Protein AF-A0A8H6MXM8-F1 (afdb_monomer_lite)

Sequence (98 aa):
MQPRFIGLILFLIVAVMGEKFIVEFGSTKDEDREALIGKLTEDARTKVVKRFDHAIFSGVVIETGNHNMDTLRTLPNVGNVWSSRNEGLLEHLGGSKP

Secondary structure (DSSP, 8-state):
----------S-S----PEEEEEEES---HHHHHHHHHHHHTSTTEEEEEEEE-SS-EEEEEEESS--HHHHHTSTTEEEEEEGGGHHHHHHHH----

Foldseek 3Di:
DDDDPDDDPPDPVPVPQAFKKKWWFLDPDPVSVVVLVVVQVVPVQKDFPDWDDDPVTTTTIIGGNPDDLVNSVPDPRTDHMDTCVCVVVVCVVVPPDD

Structure (mmCIF, N/CA/C/O backbone):
data_AF-A0A8H6MXM8-F1
#
_entry.id   AF-A0A8H6MXM8-F1
#
loop_
_atom_site.group_PDB
_atom_site.id
_atom_site.type_symbol
_atom_site.label_atom_id
_atom_site.label_alt_id
_atom_site.label_comp_id
_atom_site.label_asym_id
_atom_site.label_entity_id
_atom_site.label_seq_id
_atom_site.pdbx_PDB_ins_code
_atom_site.Cartn_x
_atom_site.Cartn_y
_atom_site.Cartn_z
_atom_site.occupancy
_atom_site.B_iso_or_equiv
_atom_site.auth_seq_id
_atom_site.auth_comp_id
_atom_site.auth_asym_id
_atom_site.auth_atom_id
_atom_site.pdbx_PDB_model_num
ATOM 1 N N . MET A 1 1 ? 8.906 2.286 47.600 1.00 38.41 1 MET A N 1
ATOM 2 C CA . MET A 1 1 ? 7.435 2.142 47.569 1.00 38.41 1 MET A CA 1
ATOM 3 C C . MET A 1 1 ? 7.003 2.295 46.115 1.00 38.41 1 MET A C 1
ATOM 5 O O . MET A 1 1 ? 7.057 3.397 45.594 1.00 38.41 1 MET A O 1
ATOM 9 N N . GLN A 1 2 ? 6.757 1.183 45.418 1.00 42.97 2 GLN A N 1
ATOM 10 C CA . GLN A 1 2 ? 6.391 1.176 43.995 1.00 42.97 2 GLN A CA 1
ATOM 11 C C . GLN A 1 2 ? 4.863 1.224 43.852 1.00 42.97 2 GLN A C 1
ATOM 13 O O . GLN A 1 2 ? 4.198 0.398 44.485 1.00 42.97 2 GLN A O 1
ATOM 18 N N . PRO A 1 3 ? 4.287 2.109 43.022 1.00 50.84 3 PRO A N 1
ATOM 19 C CA . PRO A 1 3 ? 2.907 1.954 42.603 1.00 50.84 3 PRO A CA 1
ATOM 20 C C . PRO A 1 3 ? 2.827 0.865 41.527 1.00 50.84 3 PRO A C 1
ATOM 22 O O . PRO A 1 3 ? 3.476 0.918 40.4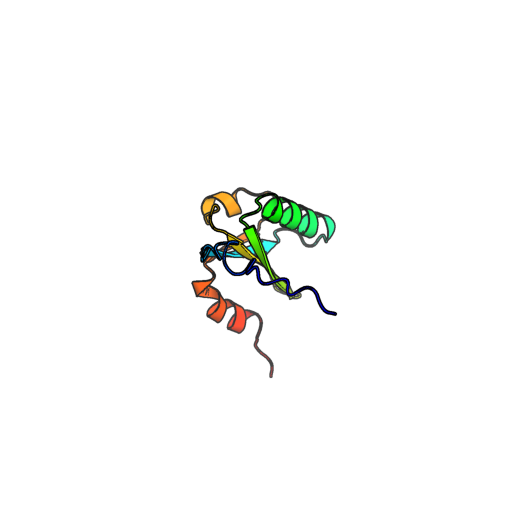83 1.00 50.84 3 PRO A O 1
ATOM 25 N N . ARG A 1 4 ? 2.031 -0.157 41.836 1.00 52.47 4 ARG A N 1
ATOM 26 C CA . ARG A 1 4 ? 1.699 -1.298 40.987 1.00 52.47 4 ARG A CA 1
ATOM 27 C C . ARG A 1 4 ? 0.674 -0.827 39.949 1.00 52.47 4 ARG A C 1
ATOM 29 O O . ARG A 1 4 ? -0.516 -0.817 40.240 1.00 52.47 4 ARG A O 1
ATOM 36 N N . PHE A 1 5 ? 1.115 -0.431 38.758 1.00 47.06 5 PHE A N 1
ATOM 37 C CA . PHE A 1 5 ? 0.212 -0.224 37.620 1.00 47.06 5 PHE A CA 1
ATOM 38 C C . PHE A 1 5 ? -0.110 -1.578 36.980 1.00 47.06 5 PHE A C 1
ATOM 40 O O . PHE A 1 5 ? 0.520 -2.016 36.021 1.00 47.06 5 PHE A O 1
ATOM 47 N N . ILE A 1 6 ? -1.077 -2.272 37.582 1.00 52.84 6 ILE A N 1
ATOM 48 C CA . ILE A 1 6 ? -1.800 -3.374 36.951 1.00 52.84 6 ILE A CA 1
ATOM 49 C C . ILE A 1 6 ? -2.930 -2.740 36.139 1.00 52.84 6 ILE A C 1
ATOM 51 O O . ILE A 1 6 ? -3.788 -2.052 36.682 1.00 52.84 6 ILE A O 1
ATOM 55 N N . GLY A 1 7 ? -2.884 -2.969 34.835 1.00 38.97 7 GLY A N 1
ATOM 56 C CA . GLY A 1 7 ? -3.798 -2.448 33.826 1.00 38.97 7 GLY A CA 1
ATOM 57 C C . GLY A 1 7 ? -3.059 -2.516 32.497 1.00 38.97 7 GLY A C 1
ATOM 58 O O . GLY A 1 7 ? -2.583 -1.516 31.986 1.00 38.97 7 GLY A O 1
ATOM 59 N N . LEU A 1 8 ? -2.713 -3.705 32.003 1.00 45.19 8 LEU A N 1
ATOM 60 C CA . LEU A 1 8 ? -3.641 -4.474 31.170 1.00 45.19 8 LEU A CA 1
ATOM 61 C C . LEU A 1 8 ? -4.345 -3.600 30.107 1.00 45.19 8 LEU A C 1
ATOM 63 O O . LEU A 1 8 ? -5.507 -3.812 29.797 1.00 45.19 8 LEU A O 1
ATOM 67 N N . ILE A 1 9 ? -3.631 -2.646 29.498 1.00 42.56 9 ILE A N 1
ATOM 68 C CA . ILE A 1 9 ? -3.899 -2.209 28.115 1.00 42.56 9 ILE A CA 1
ATOM 69 C C . ILE A 1 9 ? -3.239 -3.239 27.186 1.00 42.56 9 ILE A C 1
ATOM 71 O O . ILE A 1 9 ? -2.359 -2.958 26.381 1.00 42.56 9 ILE A O 1
ATOM 75 N N . LEU A 1 10 ? -3.617 -4.495 27.395 1.00 43.75 10 LEU A N 1
ATOM 76 C CA . LEU A 1 10 ? -3.344 -5.610 26.515 1.00 43.75 10 LEU A CA 1
ATOM 77 C C . LEU A 1 10 ? -4.707 -5.936 25.891 1.00 43.75 10 LEU A C 1
ATOM 79 O O . LEU A 1 10 ? -5.687 -6.039 26.623 1.00 43.75 10 LEU A O 1
ATOM 83 N N . PHE A 1 11 ? -4.748 -6.099 24.568 1.00 40.38 11 PHE A N 1
ATOM 84 C CA . PHE A 1 11 ? -5.868 -6.675 23.800 1.00 40.38 11 PHE A CA 1
ATOM 85 C C . PHE A 1 11 ? -7.029 -5.792 23.303 1.00 40.38 11 PHE A C 1
ATOM 87 O O . PHE A 1 11 ? -8.086 -6.336 22.999 1.00 40.38 11 PHE A O 1
ATOM 94 N N . LEU A 1 12 ? -6.872 -4.479 23.090 1.00 38.22 12 LEU A N 1
ATOM 95 C CA . LEU A 1 12 ? -7.892 -3.727 22.324 1.00 38.22 12 LEU A CA 1
ATOM 96 C C . LEU A 1 12 ? -7.347 -2.815 21.220 1.00 38.22 12 LEU A C 1
ATOM 98 O O . LEU A 1 12 ? -7.942 -1.800 20.888 1.00 38.22 12 LEU A O 1
ATOM 102 N N . ILE A 1 13 ? -6.257 -3.214 20.574 1.00 43.41 13 ILE A N 1
ATOM 103 C CA . ILE A 1 13 ? -6.258 -3.100 19.118 1.00 43.41 13 ILE A CA 1
ATOM 104 C C . ILE A 1 13 ? -6.560 -4.514 18.692 1.00 43.41 13 ILE A C 1
ATOM 106 O O . ILE A 1 13 ? -5.704 -5.393 18.764 1.00 43.41 13 ILE A O 1
ATOM 110 N N . VAL A 1 14 ? -7.830 -4.750 18.383 1.00 42.78 14 VAL A N 1
ATOM 111 C CA . VAL A 1 14 ? -8.247 -5.893 17.591 1.00 42.78 14 VAL A CA 1
ATOM 112 C C . VAL A 1 14 ? -7.228 -5.951 16.459 1.00 42.78 14 VAL A C 1
ATOM 114 O O . VAL A 1 14 ? -7.217 -5.078 15.592 1.00 42.78 14 VAL A O 1
ATOM 117 N N . ALA A 1 15 ? -6.314 -6.920 16.500 1.00 44.53 15 ALA A N 1
ATOM 118 C CA . ALA A 1 15 ? -5.683 -7.393 15.291 1.00 44.53 15 ALA A CA 1
ATOM 119 C C . ALA A 1 15 ? -6.853 -7.975 14.505 1.00 44.53 15 ALA A C 1
ATOM 121 O O . ALA A 1 15 ? -7.146 -9.165 14.584 1.00 44.53 15 ALA A O 1
ATOM 122 N N . VAL A 1 16 ? -7.620 -7.090 13.858 1.00 48.84 16 VAL A N 1
ATOM 123 C CA . VAL A 1 16 ? -8.491 -7.456 12.762 1.00 48.84 16 VAL A CA 1
ATOM 124 C C . VAL A 1 16 ? -7.498 -8.167 11.877 1.00 48.84 16 VAL A C 1
ATOM 126 O O . VAL A 1 16 ? -6.536 -7.536 11.441 1.00 48.84 16 VAL A O 1
ATOM 129 N N . MET A 1 17 ? -7.617 -9.489 11.775 1.00 56.59 17 MET A N 1
ATOM 130 C CA . MET A 1 17 ? -6.856 -10.270 10.816 1.00 56.59 17 MET A CA 1
ATOM 131 C C . MET A 1 17 ? -7.311 -9.764 9.453 1.00 56.59 17 MET A C 1
ATOM 133 O O . MET A 1 17 ? -8.231 -10.311 8.852 1.00 56.59 17 MET A O 1
ATOM 137 N N . GLY A 1 18 ? -6.766 -8.615 9.064 1.00 63.16 18 GLY A N 1
ATOM 138 C CA . GLY A 1 18 ? -7.116 -7.922 7.854 1.00 63.16 18 GLY A CA 1
ATOM 139 C C . GLY A 1 18 ? -6.691 -8.796 6.700 1.00 63.16 18 GLY A C 1
ATOM 140 O O . GLY A 1 18 ? -5.735 -9.577 6.796 1.00 63.16 18 GLY A O 1
ATOM 141 N N . GLU A 1 19 ? -7.409 -8.678 5.599 1.00 80.81 19 GLU A N 1
ATOM 142 C CA . GLU A 1 19 ? -6.918 -9.276 4.381 1.00 80.81 19 GLU A CA 1
ATOM 143 C C . GLU A 1 19 ? -5.611 -8.580 4.007 1.00 80.81 19 GLU A C 1
ATOM 145 O O . GLU A 1 19 ? -5.452 -7.359 4.121 1.00 80.81 19 GLU A O 1
ATOM 150 N N . LYS A 1 20 ? -4.634 -9.395 3.629 1.00 86.00 20 LYS A N 1
ATOM 151 C CA . LYS A 1 20 ? -3.343 -8.902 3.190 1.00 86.00 20 LYS A CA 1
ATOM 152 C C . LYS A 1 20 ? -3.342 -8.804 1.672 1.00 86.00 20 LYS A C 1
ATOM 154 O O . LYS A 1 20 ? -3.753 -9.740 0.978 1.00 86.00 20 LYS A O 1
ATOM 159 N N . PHE A 1 21 ? -2.821 -7.702 1.162 1.00 86.50 21 PHE A N 1
ATOM 160 C CA . PHE A 1 21 ? -2.706 -7.442 -0.265 1.00 86.50 21 PHE A CA 1
ATOM 161 C C . PHE A 1 21 ? -1.312 -6.946 -0.592 1.00 86.50 21 PHE A C 1
ATOM 163 O O . PHE A 1 21 ? -0.726 -6.180 0.168 1.00 86.50 21 PHE A O 1
ATOM 170 N N . ILE A 1 22 ? -0.803 -7.370 -1.739 1.00 86.44 22 ILE A N 1
ATOM 171 C CA . ILE A 1 22 ? 0.388 -6.792 -2.342 1.00 86.44 22 ILE A CA 1
ATOM 172 C C . ILE A 1 22 ? -0.087 -5.753 -3.351 1.00 86.44 22 ILE A C 1
ATOM 174 O O . ILE A 1 22 ? -0.851 -6.083 -4.257 1.00 86.44 22 ILE A O 1
ATOM 178 N N . VAL A 1 23 ? 0.379 -4.522 -3.193 1.00 88.12 23 VAL A N 1
ATOM 179 C CA . VAL A 1 23 ? 0.133 -3.394 -4.087 1.00 88.12 23 VAL A CA 1
ATOM 180 C C . VAL A 1 23 ? 1.446 -3.048 -4.780 1.00 88.12 23 VAL A C 1
ATOM 182 O O . VAL A 1 23 ? 2.419 -2.688 -4.124 1.00 88.12 23 VAL A O 1
ATOM 185 N N . GLU A 1 24 ? 1.492 -3.178 -6.100 1.00 88.56 24 GLU A N 1
ATOM 186 C CA . GLU A 1 24 ? 2.622 -2.740 -6.919 1.00 88.56 24 GLU A CA 1
ATOM 187 C C . GLU A 1 24 ? 2.563 -1.236 -7.157 1.00 88.56 24 GLU A C 1
ATOM 189 O O . GLU A 1 24 ? 1.504 -0.676 -7.462 1.00 88.56 24 GLU A O 1
ATOM 194 N N . PHE A 1 25 ? 3.723 -0.593 -7.090 1.00 88.56 25 PHE A N 1
ATOM 195 C CA . PHE A 1 25 ? 3.857 0.794 -7.493 1.00 88.56 25 PHE A CA 1
ATOM 196 C C . PHE A 1 25 ? 3.838 0.904 -9.017 1.00 88.56 25 PHE A C 1
ATOM 198 O O . PHE A 1 25 ? 4.717 0.392 -9.701 1.00 88.56 25 PHE A O 1
ATOM 205 N N . GLY A 1 26 ? 2.866 1.641 -9.549 1.00 84.38 26 GLY A N 1
ATOM 206 C CA . GLY A 1 26 ? 2.807 1.990 -10.970 1.00 84.38 26 GLY A CA 1
ATOM 207 C C . GLY A 1 26 ? 3.808 3.081 -11.373 1.00 84.38 26 GLY A C 1
ATOM 208 O O . GLY A 1 26 ? 3.971 3.348 -12.560 1.00 84.38 26 GLY A O 1
ATOM 209 N N . SER A 1 27 ? 4.476 3.714 -10.401 1.00 80.62 27 SER A N 1
ATOM 210 C CA . SER A 1 27 ? 5.490 4.749 -10.618 1.00 80.62 27 SER A CA 1
ATOM 211 C C . SER A 1 27 ? 6.833 4.356 -10.002 1.00 80.62 27 SER A C 1
ATOM 213 O O . SER A 1 27 ? 6.918 3.776 -8.914 1.00 80.62 27 SER A O 1
ATOM 215 N N . THR A 1 28 ? 7.912 4.714 -10.695 1.00 79.06 28 THR A N 1
ATOM 216 C CA . THR A 1 28 ? 9.288 4.568 -10.206 1.00 79.06 28 THR A CA 1
ATOM 217 C C . THR A 1 28 ? 9.762 5.779 -9.401 1.00 79.06 28 THR A C 1
ATOM 219 O O . THR A 1 28 ? 10.890 5.765 -8.923 1.00 79.06 28 THR A O 1
ATOM 222 N N . LYS A 1 29 ? 8.942 6.832 -9.266 1.00 84.81 29 LYS A N 1
ATOM 223 C CA . LYS A 1 29 ? 9.280 8.024 -8.479 1.00 84.81 29 LYS A CA 1
ATOM 224 C C . LYS A 1 29 ? 8.953 7.804 -7.008 1.00 84.81 29 LYS A C 1
ATOM 226 O O . LYS A 1 29 ? 7.820 7.463 -6.676 1.00 84.81 29 LYS A O 1
ATOM 231 N N . ASP A 1 30 ? 9.907 8.084 -6.131 1.00 82.75 30 ASP A N 1
ATOM 232 C CA . ASP A 1 30 ? 9.733 7.901 -4.685 1.00 82.75 30 ASP A CA 1
ATOM 233 C C . ASP A 1 30 ? 8.602 8.758 -4.101 1.00 82.75 30 ASP A C 1
ATOM 235 O O . ASP A 1 30 ? 7.853 8.295 -3.246 1.00 82.75 30 ASP A O 1
ATOM 239 N N . GLU A 1 31 ? 8.400 9.967 -4.628 1.00 87.06 31 GLU A N 1
ATOM 240 C CA . GLU A 1 31 ? 7.307 10.866 -4.232 1.00 87.06 31 GLU A CA 1
ATOM 241 C C . GLU A 1 31 ? 5.926 10.227 -4.448 1.00 87.06 31 GLU A C 1
ATOM 243 O O . GLU A 1 31 ? 5.072 10.257 -3.562 1.00 87.06 31 GLU A O 1
ATOM 248 N N . ASP A 1 32 ? 5.722 9.590 -5.605 1.00 85.88 32 ASP A N 1
ATOM 249 C CA . ASP A 1 32 ? 4.470 8.909 -5.946 1.00 85.88 32 ASP A CA 1
ATOM 250 C C . ASP A 1 32 ? 4.246 7.668 -5.071 1.00 85.88 32 ASP A C 1
ATOM 252 O O . ASP A 1 32 ? 3.108 7.359 -4.703 1.00 85.88 32 ASP A O 1
ATOM 256 N N . ARG A 1 33 ? 5.333 6.961 -4.731 1.00 86.38 33 ARG A N 1
ATOM 257 C CA . ARG A 1 33 ? 5.316 5.767 -3.875 1.00 86.38 33 ARG A CA 1
ATOM 258 C C . ARG A 1 33 ? 4.919 6.123 -2.447 1.00 86.38 33 ARG A C 1
ATOM 260 O O . ARG A 1 33 ? 4.014 5.500 -1.892 1.00 86.38 33 ARG A O 1
ATOM 267 N N . GLU A 1 34 ? 5.545 7.146 -1.869 1.00 87.69 34 GLU A N 1
ATOM 268 C CA . GLU A 1 34 ? 5.215 7.609 -0.518 1.00 87.69 34 GLU A CA 1
ATOM 269 C C . GLU A 1 34 ? 3.826 8.252 -0.460 1.00 87.69 34 GLU A C 1
ATOM 271 O O . GLU A 1 34 ? 3.101 8.034 0.509 1.00 87.69 34 GLU A O 1
ATOM 276 N N . ALA A 1 35 ? 3.389 8.956 -1.512 1.00 89.12 35 ALA A N 1
ATOM 277 C CA . ALA A 1 35 ? 2.020 9.465 -1.595 1.00 89.12 35 ALA A CA 1
ATOM 278 C C . ALA A 1 35 ? 0.979 8.331 -1.605 1.00 89.12 35 ALA A C 1
ATOM 280 O O . ALA A 1 35 ? -0.042 8.423 -0.919 1.00 89.12 35 ALA A O 1
ATOM 281 N N . LEU A 1 36 ? 1.234 7.244 -2.347 1.00 87.50 36 LEU A N 1
ATOM 282 C CA . LEU A 1 36 ? 0.367 6.065 -2.336 1.00 87.50 36 LEU A CA 1
ATOM 283 C C . LEU A 1 36 ? 0.351 5.401 -0.956 1.00 87.50 36 LEU A C 1
ATOM 285 O O . LEU A 1 36 ? -0.721 5.085 -0.447 1.00 87.50 36 LEU A O 1
ATOM 289 N N . ILE A 1 37 ? 1.519 5.204 -0.340 1.00 86.94 37 ILE A N 1
ATOM 290 C CA . ILE A 1 37 ? 1.605 4.633 1.008 1.00 86.94 37 ILE A CA 1
ATOM 291 C C . ILE A 1 37 ? 0.834 5.496 2.008 1.00 86.94 37 ILE A C 1
ATOM 293 O O . ILE A 1 37 ? 0.050 4.953 2.781 1.00 86.94 37 ILE A O 1
ATOM 297 N N . GLY A 1 38 ? 1.001 6.819 1.941 1.00 87.88 38 GLY A N 1
ATOM 298 C CA . GLY A 1 38 ? 0.256 7.779 2.747 1.00 87.88 38 GLY A CA 1
ATOM 299 C C . GLY A 1 38 ? -1.245 7.540 2.643 1.00 87.88 38 GLY A C 1
ATOM 300 O O . GLY A 1 38 ? -1.874 7.260 3.661 1.00 87.88 38 GLY A O 1
ATOM 301 N N . LYS A 1 39 ? -1.785 7.510 1.416 1.00 86.69 39 LYS A N 1
ATOM 302 C CA . LYS A 1 39 ? -3.206 7.215 1.153 1.00 86.69 39 LYS A CA 1
ATOM 303 C C . LYS A 1 39 ? -3.662 5.862 1.688 1.00 86.69 39 LYS A C 1
ATOM 305 O O . LYS A 1 39 ? -4.762 5.755 2.214 1.00 86.69 39 LYS A O 1
ATOM 310 N N . LEU A 1 40 ? -2.835 4.825 1.562 1.00 85.19 40 LEU A N 1
ATOM 311 C CA . LEU A 1 40 ? -3.156 3.502 2.104 1.00 85.19 40 LEU A CA 1
ATOM 312 C C . LEU A 1 40 ? -3.245 3.539 3.633 1.00 85.19 40 LEU A C 1
ATOM 314 O O . LEU A 1 40 ? -4.114 2.893 4.204 1.00 85.19 40 LEU A O 1
ATOM 318 N N . THR A 1 41 ? -2.375 4.306 4.289 1.00 84.12 41 THR A N 1
ATOM 319 C CA . THR A 1 41 ? -2.332 4.443 5.754 1.00 84.12 41 THR A CA 1
ATOM 320 C C . THR A 1 41 ? -3.232 5.544 6.324 1.00 84.12 41 THR A C 1
ATOM 322 O O . THR A 1 41 ? -3.291 5.692 7.542 1.00 84.12 41 THR A O 1
ATOM 325 N N . GLU A 1 42 ? -3.944 6.308 5.487 1.00 85.25 42 GLU A N 1
ATOM 326 C CA . GLU A 1 42 ? -4.987 7.241 5.948 1.00 85.25 42 GLU A CA 1
ATOM 327 C C . GLU A 1 42 ? -6.124 6.489 6.658 1.00 85.25 42 GLU A C 1
ATOM 329 O O . GLU A 1 42 ? -6.702 6.998 7.621 1.00 85.25 42 GLU A O 1
ATOM 334 N N . ASP A 1 43 ? -6.424 5.256 6.230 1.00 78.19 43 ASP A N 1
ATOM 335 C CA . ASP A 1 43 ? -7.309 4.366 6.978 1.00 78.19 43 ASP A CA 1
ATOM 336 C C . ASP A 1 43 ? -6.539 3.764 8.162 1.00 78.19 43 ASP A C 1
ATOM 338 O O . ASP A 1 43 ? -5.622 2.960 7.994 1.00 78.19 43 ASP A O 1
ATOM 342 N N . ALA A 1 44 ? -6.956 4.107 9.383 1.00 76.12 44 ALA A N 1
ATOM 343 C CA . ALA A 1 44 ? -6.360 3.600 10.621 1.00 76.12 44 ALA A CA 1
ATOM 344 C C . ALA A 1 44 ? -6.425 2.064 10.763 1.00 76.12 44 ALA A C 1
ATOM 346 O O . ALA A 1 44 ? -5.749 1.490 11.619 1.00 76.12 44 ALA A O 1
ATOM 347 N N . ARG A 1 45 ? -7.246 1.384 9.948 1.00 79.69 45 ARG A N 1
ATOM 348 C CA . ARG A 1 45 ? -7.350 -0.084 9.883 1.00 79.69 45 ARG A CA 1
ATOM 349 C C . ARG A 1 45 ? -6.465 -0.701 8.806 1.00 79.69 45 ARG A C 1
ATOM 351 O O . ARG A 1 45 ? -6.542 -1.913 8.601 1.00 79.69 45 ARG A O 1
ATOM 358 N N . THR A 1 46 ? -5.648 0.103 8.137 1.00 80.12 46 THR A N 1
ATOM 359 C CA . THR A 1 46 ? -4.693 -0.334 7.127 1.00 80.12 46 THR A CA 1
ATOM 360 C C . THR A 1 46 ? -3.278 -0.080 7.621 1.00 80.12 46 THR A C 1
ATOM 362 O O . THR A 1 46 ? -2.910 1.026 8.005 1.00 80.12 46 THR A O 1
ATOM 365 N N . LYS A 1 47 ? -2.456 -1.126 7.599 1.00 85.56 47 LYS A N 1
ATOM 366 C CA . LYS A 1 47 ? -1.040 -1.049 7.966 1.00 85.56 47 LYS A CA 1
ATOM 367 C C . LYS A 1 47 ? -0.175 -1.570 6.834 1.00 85.56 47 LYS A C 1
ATOM 369 O O . LYS A 1 47 ? -0.508 -2.571 6.203 1.00 85.56 47 LYS A O 1
ATOM 374 N N . VAL A 1 48 ? 0.968 -0.931 6.621 1.00 85.88 48 VAL A N 1
ATOM 375 C CA . VAL A 1 48 ? 2.016 -1.466 5.747 1.00 85.88 48 VAL A CA 1
ATOM 376 C C . VAL A 1 48 ? 2.810 -2.498 6.539 1.00 85.88 48 VAL A C 1
ATOM 378 O O . VAL A 1 48 ? 3.388 -2.186 7.576 1.00 85.88 48 VAL A O 1
ATOM 381 N N . VAL A 1 49 ? 2.816 -3.738 6.059 1.00 85.31 49 VAL A N 1
ATOM 382 C CA . VAL A 1 49 ? 3.478 -4.874 6.716 1.00 85.31 49 VAL A CA 1
ATOM 383 C C . VAL A 1 49 ? 4.870 -5.108 6.141 1.00 85.31 49 VAL A C 1
ATOM 385 O O . VAL A 1 49 ? 5.790 -5.478 6.866 1.00 85.31 49 VAL A O 1
ATOM 388 N N . LYS A 1 50 ? 5.038 -4.896 4.833 1.00 82.50 50 LYS A N 1
ATOM 389 C CA . LYS A 1 50 ? 6.309 -5.108 4.136 1.00 82.50 50 LYS A CA 1
ATOM 390 C C . LYS A 1 50 ? 6.416 -4.144 2.966 1.00 82.50 50 LYS A C 1
ATOM 392 O O . LYS A 1 50 ? 5.420 -3.848 2.316 1.00 82.50 50 LYS A O 1
ATOM 397 N N . ARG A 1 51 ? 7.626 -3.671 2.688 1.00 84.88 51 ARG A N 1
ATOM 398 C CA . ARG A 1 51 ? 7.939 -2.917 1.473 1.00 84.88 51 ARG A CA 1
ATOM 399 C C . ARG A 1 51 ? 8.899 -3.750 0.627 1.00 84.88 51 ARG A C 1
ATOM 401 O O . ARG A 1 51 ? 9.812 -4.371 1.168 1.00 84.88 51 ARG A O 1
ATOM 408 N N . PHE A 1 52 ? 8.659 -3.781 -0.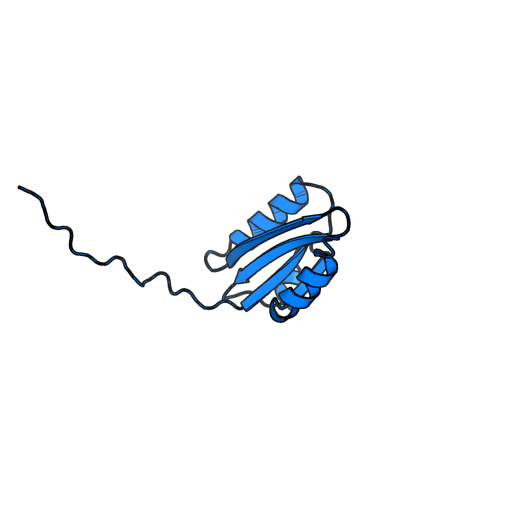673 1.00 82.25 52 PHE A N 1
ATOM 409 C CA . PHE A 1 52 ? 9.519 -4.387 -1.674 1.00 82.25 52 PHE A CA 1
ATOM 410 C C . PHE A 1 52 ? 10.093 -3.271 -2.532 1.00 82.25 52 PHE A C 1
ATOM 412 O O . PHE A 1 52 ? 9.343 -2.484 -3.108 1.00 82.25 52 PHE A O 1
ATOM 419 N N . ASP A 1 53 ? 11.413 -3.223 -2.623 1.00 76.25 53 ASP A N 1
ATOM 420 C CA . ASP A 1 53 ? 12.102 -2.311 -3.523 1.00 76.25 53 ASP A CA 1
ATOM 421 C C . ASP A 1 53 ? 13.173 -3.092 -4.280 1.00 76.25 53 ASP A C 1
ATOM 423 O O . ASP A 1 53 ? 14.281 -3.317 -3.793 1.00 76.25 53 ASP A O 1
ATOM 427 N N . HIS A 1 54 ? 12.787 -3.608 -5.445 1.00 74.38 54 HIS A N 1
ATOM 428 C CA . HIS A 1 54 ? 13.665 -4.331 -6.351 1.00 74.38 54 HIS A CA 1
ATOM 429 C C . HIS A 1 54 ? 13.594 -3.727 -7.752 1.00 74.38 54 HIS A C 1
ATOM 431 O O . HIS A 1 54 ? 12.575 -3.193 -8.175 1.00 74.38 54 HIS A O 1
ATOM 437 N N . ALA A 1 55 ? 14.671 -3.901 -8.520 1.00 69.69 55 ALA A N 1
ATOM 438 C CA . ALA A 1 55 ? 14.785 -3.376 -9.882 1.00 69.69 55 ALA A CA 1
ATOM 439 C C . ALA A 1 55 ? 13.723 -3.917 -10.864 1.00 69.69 55 ALA A C 1
ATOM 441 O O . ALA A 1 55 ? 13.470 -3.292 -11.888 1.00 69.69 55 ALA A O 1
ATOM 442 N N . ILE A 1 56 ? 13.128 -5.077 -10.568 1.0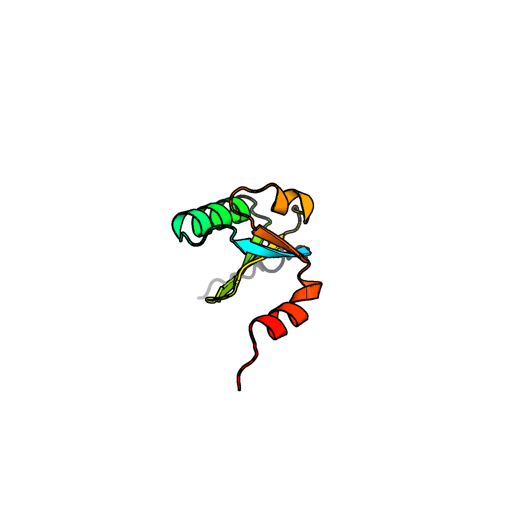0 71.06 56 ILE A N 1
ATOM 443 C CA . ILE A 1 56 ? 12.108 -5.737 -11.405 1.00 71.06 56 ILE A CA 1
ATOM 444 C C . ILE A 1 56 ? 10.699 -5.524 -10.830 1.00 71.06 56 ILE A C 1
ATOM 446 O O . ILE A 1 56 ? 9.716 -5.596 -11.559 1.00 71.06 56 ILE A O 1
ATOM 450 N N . PHE A 1 57 ? 10.598 -5.257 -9.527 1.00 77.06 57 PHE A N 1
ATOM 451 C CA . PHE A 1 57 ? 9.335 -5.151 -8.811 1.00 77.06 57 PHE A CA 1
ATOM 452 C C . PHE A 1 57 ? 9.490 -4.247 -7.585 1.00 77.06 57 PHE A C 1
ATOM 454 O O . PHE A 1 57 ? 10.271 -4.548 -6.680 1.00 77.06 57 PHE A O 1
ATOM 461 N N . SER A 1 58 ? 8.691 -3.185 -7.514 1.00 83.50 58 SER A N 1
ATOM 462 C CA . SER A 1 58 ? 8.573 -2.355 -6.314 1.00 83.50 58 SER A CA 1
ATOM 463 C C . SER A 1 58 ? 7.110 -2.298 -5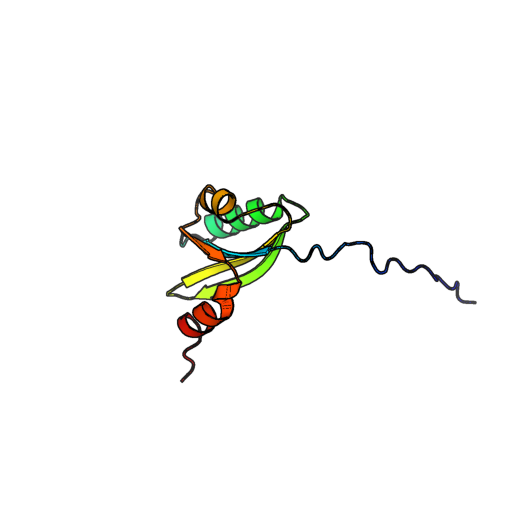.887 1.00 83.50 58 SER A C 1
ATOM 465 O O . SER A 1 58 ? 6.219 -2.033 -6.693 1.00 83.50 58 SER A O 1
ATOM 467 N N . GLY A 1 59 ? 6.847 -2.516 -4.604 1.00 88.06 59 GLY A N 1
ATOM 468 C CA . GLY A 1 59 ? 5.489 -2.552 -4.078 1.00 88.06 59 GLY A CA 1
ATOM 469 C C . GLY A 1 59 ? 5.442 -2.632 -2.562 1.00 88.06 59 GLY A C 1
ATOM 470 O O . GLY A 1 59 ? 6.465 -2.639 -1.880 1.00 88.06 59 GLY A O 1
ATOM 471 N N . VAL A 1 60 ? 4.238 -2.715 -2.010 1.00 87.75 60 VAL A N 1
ATOM 472 C CA . VAL A 1 60 ? 4.006 -2.831 -0.571 1.00 87.75 60 VAL A CA 1
ATOM 473 C C . VAL A 1 60 ? 2.993 -3.911 -0.267 1.00 87.75 60 VAL A C 1
ATOM 475 O O . VAL A 1 60 ? 1.996 -4.068 -0.962 1.00 87.75 60 VAL A O 1
ATOM 478 N N . VAL A 1 61 ? 3.240 -4.646 0.808 1.00 86.88 61 VAL A N 1
ATOM 479 C CA . VAL A 1 61 ? 2.224 -5.475 1.439 1.00 86.88 61 VAL A CA 1
ATOM 480 C C . VAL A 1 61 ? 1.510 -4.627 2.463 1.00 86.88 61 VAL A C 1
ATOM 482 O O . VAL A 1 61 ? 2.137 -4.101 3.387 1.00 86.88 61 VAL A O 1
ATOM 485 N N . ILE A 1 62 ? 0.199 -4.548 2.326 1.00 87.06 62 ILE A N 1
ATOM 486 C CA . ILE A 1 62 ? -0.678 -3.962 3.323 1.00 87.06 62 ILE A CA 1
ATOM 487 C C . ILE A 1 62 ? -1.551 -5.037 3.945 1.00 87.06 62 ILE A C 1
ATOM 489 O O . ILE A 1 62 ? -1.883 -6.033 3.310 1.00 87.06 62 ILE A O 1
ATOM 493 N N . GLU A 1 63 ? -1.943 -4.812 5.186 1.00 86.50 63 GLU A N 1
ATOM 494 C CA . GLU A 1 63 ? -2.987 -5.565 5.862 1.00 86.50 63 GLU A CA 1
ATOM 495 C C . GLU A 1 63 ? -4.096 -4.588 6.210 1.00 86.50 63 GLU A C 1
ATOM 497 O O . GLU A 1 63 ? -3.842 -3.559 6.838 1.00 86.50 63 GLU A O 1
ATOM 502 N N . THR A 1 64 ? -5.309 -4.890 5.764 1.00 82.19 64 THR A N 1
ATOM 503 C CA . THR A 1 64 ? -6.452 -3.991 5.886 1.00 82.19 64 THR A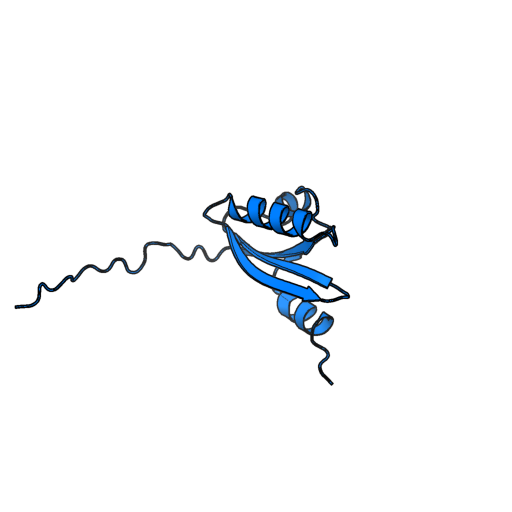 CA 1
ATOM 504 C C . THR A 1 64 ? -7.721 -4.761 6.205 1.00 82.19 64 THR A C 1
ATOM 506 O O . THR A 1 64 ? -7.977 -5.834 5.665 1.00 82.19 64 THR A O 1
ATOM 509 N N . GLY A 1 65 ? -8.523 -4.213 7.116 1.00 78.38 65 GLY A N 1
ATOM 510 C CA . GLY A 1 65 ? -9.854 -4.738 7.432 1.00 78.38 65 GLY A CA 1
ATOM 511 C C . GLY A 1 65 ? -10.986 -4.109 6.616 1.00 78.38 65 GLY A C 1
ATOM 512 O O . GLY A 1 65 ? -12.142 -4.445 6.857 1.00 78.38 65 GLY A O 1
ATOM 513 N N . ASN A 1 66 ? -10.682 -3.155 5.729 1.00 77.56 66 ASN A N 1
ATOM 514 C CA . ASN A 1 66 ? -11.688 -2.298 5.088 1.00 77.56 66 ASN A CA 1
ATOM 515 C C . ASN A 1 66 ? -11.465 -2.069 3.584 1.00 77.56 66 ASN A C 1
ATOM 517 O O . ASN A 1 66 ? -12.354 -1.546 2.913 1.00 77.56 66 ASN A O 1
ATOM 521 N N . HIS A 1 67 ? -10.312 -2.459 3.037 1.00 78.00 67 HIS A N 1
ATOM 522 C CA . HIS A 1 67 ? -10.083 -2.429 1.594 1.00 78.00 67 HIS A CA 1
ATOM 523 C C . HIS A 1 67 ? -10.144 -3.826 0.988 1.00 78.00 67 HIS A C 1
ATOM 525 O O . HIS A 1 67 ? -9.777 -4.820 1.609 1.00 78.00 67 HIS A O 1
ATOM 531 N N . ASN A 1 68 ? -10.585 -3.870 -0.262 1.00 80.94 68 ASN A N 1
ATOM 532 C CA . ASN A 1 68 ? -10.539 -5.046 -1.117 1.00 80.94 68 ASN A CA 1
ATOM 533 C C . ASN A 1 68 ? -9.694 -4.752 -2.366 1.00 80.94 68 ASN A C 1
ATOM 535 O O . ASN A 1 68 ? -9.288 -3.614 -2.622 1.00 80.94 68 ASN A O 1
ATOM 539 N N . MET A 1 69 ? -9.446 -5.781 -3.172 1.00 82.38 69 MET A N 1
ATOM 540 C CA . MET A 1 69 ? -8.595 -5.669 -4.357 1.00 82.38 69 MET A CA 1
ATOM 541 C C . MET A 1 69 ? -9.088 -4.608 -5.356 1.00 82.38 69 MET A C 1
ATOM 543 O O . MET A 1 69 ? -8.269 -3.891 -5.928 1.00 82.38 69 MET A O 1
ATOM 547 N N . ASP A 1 70 ? -10.404 -4.469 -5.532 1.00 84.31 70 ASP A N 1
ATOM 548 C CA . ASP A 1 70 ? -10.998 -3.492 -6.449 1.00 84.31 70 ASP A CA 1
ATOM 549 C C . ASP A 1 70 ? -10.740 -2.057 -5.982 1.00 84.31 70 ASP A C 1
ATOM 551 O O . ASP A 1 70 ? -10.261 -1.235 -6.758 1.00 84.31 70 ASP A O 1
ATOM 555 N N . THR A 1 71 ? -10.954 -1.766 -4.695 1.00 84.94 71 THR A N 1
ATOM 556 C CA . THR A 1 71 ? -10.682 -0.433 -4.130 1.00 84.94 71 THR A CA 1
ATOM 557 C C . THR A 1 71 ? -9.213 -0.044 -4.261 1.00 84.94 71 THR A C 1
ATOM 559 O O . THR A 1 71 ? -8.908 1.074 -4.670 1.00 84.94 71 THR A O 1
ATOM 562 N N . LEU A 1 72 ? -8.294 -0.979 -4.012 1.00 86.44 72 LEU A N 1
ATOM 563 C CA . LEU A 1 72 ? -6.859 -0.725 -4.126 1.00 86.44 72 LEU A CA 1
ATOM 564 C C . LEU A 1 72 ? -6.442 -0.438 -5.574 1.00 86.44 72 LEU A C 1
ATOM 566 O O . LEU A 1 72 ? -5.618 0.438 -5.803 1.00 86.44 72 LEU A O 1
ATOM 570 N N . ARG A 1 73 ? -7.046 -1.113 -6.559 1.00 86.44 73 ARG A N 1
ATOM 571 C CA . ARG A 1 73 ? -6.773 -0.878 -7.990 1.00 86.44 73 ARG A CA 1
ATOM 572 C C . ARG A 1 73 ? -7.262 0.474 -8.496 1.00 86.44 73 ARG A C 1
ATOM 574 O O . ARG A 1 73 ? -6.755 0.955 -9.501 1.00 86.44 73 ARG A O 1
ATOM 581 N N . THR A 1 74 ? -8.239 1.084 -7.826 1.00 86.75 74 THR A N 1
ATOM 582 C CA . THR A 1 74 ? -8.717 2.429 -8.193 1.00 86.75 74 THR A CA 1
ATOM 583 C C . THR A 1 74 ? -7.796 3.551 -7.717 1.00 86.75 74 THR A C 1
ATOM 585 O O . THR A 1 74 ? -7.982 4.701 -8.118 1.00 86.75 74 THR A O 1
ATOM 588 N N . LEU A 1 75 ? -6.809 3.249 -6.867 1.00 85.31 75 LEU A N 1
ATOM 589 C CA . LEU A 1 75 ? -5.882 4.256 -6.370 1.00 85.31 75 LEU A CA 1
AT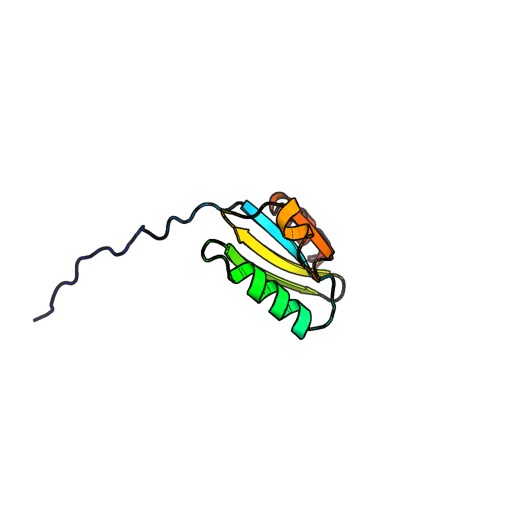OM 590 C C . LEU A 1 75 ? -4.915 4.706 -7.476 1.00 85.31 75 LEU A C 1
ATOM 592 O O . LEU A 1 75 ? -4.437 3.890 -8.268 1.00 85.31 75 LEU A O 1
ATOM 596 N N . PRO A 1 76 ? -4.582 6.007 -7.528 1.00 83.75 76 PRO A N 1
ATOM 597 C CA . PRO A 1 76 ? -3.586 6.500 -8.465 1.00 83.75 76 PRO A CA 1
ATOM 598 C C . PRO A 1 76 ? -2.217 5.900 -8.141 1.00 83.75 76 PRO A C 1
ATOM 600 O O . PRO A 1 76 ? -1.900 5.659 -6.977 1.00 83.75 76 PRO A O 1
ATOM 603 N N . ASN A 1 77 ? -1.391 5.707 -9.170 1.00 85.00 77 ASN A N 1
ATOM 604 C CA . ASN A 1 77 ? -0.042 5.142 -9.057 1.00 85.00 77 ASN A CA 1
ATOM 605 C C . ASN A 1 77 ? 0.005 3.696 -8.529 1.00 85.00 77 ASN A C 1
ATOM 607 O O . ASN A 1 77 ? 1.064 3.235 -8.102 1.00 85.00 77 ASN A O 1
ATOM 611 N N . VAL A 1 78 ? -1.110 2.965 -8.601 1.00 86.38 78 VAL A N 1
ATOM 612 C CA . VAL A 1 78 ? -1.144 1.510 -8.422 1.00 86.38 78 VAL A CA 1
ATOM 613 C C . VAL A 1 78 ? -0.985 0.836 -9.779 1.00 86.38 78 VAL A C 1
ATOM 615 O O . VAL A 1 78 ? -1.709 1.154 -10.718 1.00 86.38 78 VAL A O 1
ATOM 618 N N . GLY A 1 79 ? -0.023 -0.082 -9.886 1.00 85.06 79 GLY A N 1
ATOM 619 C CA . GLY A 1 79 ? 0.162 -0.907 -11.081 1.00 85.06 79 GLY A CA 1
ATOM 620 C C . GLY A 1 79 ? -0.786 -2.100 -11.051 1.00 85.06 79 GLY A C 1
ATOM 621 O O . GLY A 1 79 ? -1.807 -2.139 -11.733 1.00 85.06 79 GLY A O 1
ATOM 622 N N . ASN A 1 80 ? -0.466 -3.058 -10.190 1.00 86.44 80 ASN A N 1
ATOM 623 C CA . ASN A 1 80 ? -1.251 -4.255 -9.942 1.00 86.44 80 ASN A CA 1
ATOM 624 C C . ASN A 1 80 ? -1.505 -4.463 -8.449 1.00 86.44 80 ASN A C 1
ATOM 626 O O . ASN A 1 80 ? -0.779 -3.977 -7.583 1.00 86.44 80 ASN A O 1
ATOM 630 N N . VAL A 1 81 ? -2.551 -5.233 -8.157 1.00 86.81 81 VAL A N 1
ATOM 631 C CA . VAL A 1 81 ? -2.881 -5.660 -6.797 1.00 86.81 81 VAL A CA 1
ATOM 632 C C . VAL A 1 81 ? -3.140 -7.155 -6.801 1.00 86.81 81 VAL A C 1
ATOM 634 O O . VAL A 1 81 ? -3.923 -7.646 -7.627 1.00 86.81 81 VAL A O 1
ATOM 637 N N . TRP A 1 82 ? -2.518 -7.853 -5.855 1.00 85.25 82 TRP A N 1
ATOM 638 C CA . TRP A 1 82 ? -2.679 -9.286 -5.629 1.00 85.25 82 TRP A CA 1
ATOM 639 C C . TRP A 1 82 ? -3.044 -9.568 -4.174 1.00 85.25 82 TRP A C 1
ATOM 641 O O . TRP A 1 82 ? -2.669 -8.829 -3.266 1.00 85.25 82 TRP A O 1
ATOM 651 N N . SER A 1 83 ? -3.743 -10.676 -3.932 1.00 80.69 83 SER A N 1
ATOM 652 C CA . SER A 1 83 ? -3.932 -11.180 -2.570 1.00 80.69 83 SER A CA 1
ATOM 653 C C . SER A 1 83 ? -2.615 -11.743 -2.029 1.00 80.69 83 SER A C 1
ATOM 655 O O . SER A 1 83 ? -1.900 -12.451 -2.735 1.00 80.69 83 SER A O 1
ATOM 657 N N . SER A 1 84 ? -2.312 -11.484 -0.758 1.00 68.94 84 SER A N 1
ATOM 658 C CA . SER A 1 84 ? -1.121 -11.982 -0.046 1.00 68.94 84 SER A CA 1
ATOM 659 C C . SER A 1 84 ? -1.070 -13.504 0.099 1.00 68.94 84 SER A C 1
ATOM 661 O O . SER A 1 84 ? -0.009 -14.053 0.368 1.00 68.94 84 SER A O 1
ATOM 663 N N . ARG A 1 85 ? -2.149 -14.241 -0.218 1.00 65.50 85 ARG A N 1
ATOM 664 C CA . ARG A 1 85 ? -2.034 -15.696 -0.462 1.00 65.50 85 ARG A CA 1
ATOM 665 C C . ARG A 1 85 ? -1.013 -16.031 -1.562 1.00 65.50 85 ARG A C 1
ATOM 667 O O . ARG A 1 85 ? -0.511 -17.148 -1.596 1.00 65.50 85 ARG A O 1
ATOM 674 N N . ASN A 1 86 ? -0.671 -15.057 -2.407 1.00 57.62 86 ASN A N 1
ATOM 675 C CA . ASN A 1 86 ? 0.366 -15.155 -3.427 1.00 57.62 86 ASN A CA 1
ATOM 676 C C . ASN A 1 86 ? 1.752 -14.692 -2.935 1.00 57.62 86 ASN A C 1
ATOM 678 O O . ASN A 1 86 ? 2.672 -14.634 -3.746 1.00 57.62 86 ASN A O 1
ATOM 682 N N . GLU A 1 87 ? 1.950 -14.373 -1.647 1.00 57.12 87 GLU A N 1
ATOM 683 C CA . GLU A 1 87 ? 3.271 -13.991 -1.111 1.00 57.12 87 GLU A CA 1
ATOM 684 C C . GLU A 1 87 ? 4.332 -15.053 -1.405 1.00 57.12 87 GLU A C 1
ATOM 686 O O . GLU A 1 87 ? 5.430 -14.695 -1.811 1.00 57.12 87 GLU A O 1
ATOM 691 N N . GLY A 1 88 ? 3.990 -16.344 -1.318 1.00 59.09 88 GLY A N 1
ATOM 692 C CA . GLY A 1 88 ? 4.910 -17.428 -1.682 1.00 59.09 88 GLY A CA 1
ATOM 693 C C . GLY A 1 88 ? 5.291 -17.448 -3.170 1.00 59.09 88 GLY A C 1
ATOM 694 O O . GLY A 1 88 ? 6.375 -17.907 -3.519 1.00 59.09 88 GLY A O 1
ATOM 695 N N . LEU A 1 89 ? 4.441 -16.915 -4.057 1.00 56.94 89 LEU A N 1
ATOM 696 C CA . LEU A 1 89 ? 4.758 -16.734 -5.479 1.00 56.94 89 LEU A CA 1
ATOM 697 C C . LEU A 1 89 ? 5.679 -15.520 -5.679 1.00 56.94 89 LEU A C 1
ATOM 699 O O . LEU A 1 89 ? 6.619 -15.583 -6.464 1.00 56.94 89 LEU A O 1
ATOM 703 N N . LEU A 1 90 ? 5.447 -14.428 -4.942 1.00 57.16 90 LEU A N 1
ATOM 704 C CA . LEU A 1 90 ? 6.304 -13.241 -4.995 1.00 57.16 90 LEU A CA 1
ATOM 705 C C . LEU A 1 90 ? 7.675 -13.468 -4.358 1.00 57.16 90 LEU A C 1
ATOM 707 O O . LEU A 1 90 ? 8.662 -12.936 -4.854 1.00 57.16 90 LEU A O 1
ATOM 711 N N . GLU A 1 91 ? 7.767 -14.288 -3.311 1.00 58.50 91 GLU A N 1
ATOM 712 C CA . GLU A 1 91 ? 9.053 -14.753 -2.787 1.00 58.50 91 GLU A CA 1
ATOM 713 C C . GLU A 1 91 ? 9.833 -15.542 -3.837 1.00 58.50 91 GLU A C 1
ATOM 715 O O . GLU A 1 91 ? 11.045 -15.406 -3.893 1.00 58.50 91 GLU A O 1
ATOM 720 N N . HIS A 1 92 ? 9.174 -16.289 -4.725 1.00 54.00 92 HIS A N 1
ATOM 721 C CA . HIS A 1 92 ? 9.860 -16.934 -5.848 1.00 54.00 92 HIS A CA 1
ATOM 722 C C . HIS A 1 92 ? 10.242 -15.950 -6.966 1.00 54.00 92 HIS A C 1
ATOM 724 O O . HIS A 1 92 ? 11.273 -16.138 -7.605 1.00 54.00 92 HIS A O 1
ATOM 730 N N . LEU A 1 93 ? 9.458 -14.888 -7.193 1.00 54.38 93 LEU A N 1
ATOM 731 C CA . LEU A 1 93 ? 9.768 -13.853 -8.193 1.00 54.38 93 LEU A CA 1
ATOM 732 C C . LEU A 1 93 ? 10.834 -12.844 -7.720 1.00 54.38 93 LEU A C 1
ATOM 734 O O . LEU A 1 93 ? 11.515 -12.248 -8.550 1.00 54.38 93 LEU A O 1
ATOM 738 N N . GLY A 1 94 ? 10.999 -12.660 -6.405 1.00 48.69 94 GLY A N 1
ATOM 739 C CA . GLY A 1 94 ? 12.008 -11.784 -5.789 1.00 48.69 94 GLY A CA 1
ATOM 740 C C . GLY A 1 94 ? 13.138 -12.516 -5.053 1.00 48.69 94 GLY A C 1
ATOM 741 O O . GLY A 1 94 ? 14.071 -11.879 -4.570 1.00 48.69 94 GLY A O 1
ATOM 742 N N . GLY A 1 95 ? 13.066 -13.843 -4.949 1.00 44.31 95 GLY A N 1
ATOM 743 C CA . GLY A 1 95 ? 13.939 -14.678 -4.125 1.00 44.31 95 GLY A CA 1
ATOM 744 C C . GLY A 1 95 ? 14.524 -15.858 -4.887 1.00 44.31 95 GLY A C 1
ATOM 745 O O . GLY A 1 95 ? 14.580 -16.966 -4.370 1.00 44.31 95 GLY A O 1
ATOM 746 N N . SER A 1 96 ? 15.044 -15.629 -6.090 1.00 41.91 96 SER A N 1
ATOM 747 C CA . SER A 1 96 ? 16.181 -16.427 -6.546 1.00 41.91 96 SER A CA 1
ATOM 748 C C . SER A 1 96 ? 17.447 -15.824 -5.933 1.00 41.91 96 SER A C 1
ATOM 750 O O . SER A 1 96 ? 18.060 -14.922 -6.508 1.00 41.91 96 SER A O 1
ATOM 752 N N . LYS A 1 97 ? 17.829 -16.280 -4.736 1.00 43.44 97 LYS A N 1
ATOM 753 C CA . LYS A 1 97 ? 19.223 -16.147 -4.302 1.00 43.44 97 LYS A CA 1
ATOM 754 C C . LYS A 1 97 ? 19.976 -17.381 -4.838 1.00 43.44 97 LYS A C 1
ATOM 756 O O . LYS A 1 97 ? 19.444 -18.477 -4.663 1.00 43.44 97 LYS A O 1
ATOM 761 N N . PRO A 1 98 ? 21.118 -17.217 -5.529 1.00 46.09 98 PRO A N 1
ATOM 762 C CA . PRO A 1 98 ? 21.971 -18.336 -5.934 1.00 46.09 98 PRO A CA 1
ATOM 763 C C . PRO A 1 98 ? 22.544 -19.093 -4.731 1.00 46.09 98 PRO A C 1
ATOM 765 O O . PRO A 1 98 ? 22.653 -18.477 -3.641 1.00 46.09 98 PRO A O 1
#

Radius of gyration: 17.02 Å; chains: 1; bounding box: 34×29×59 Å

pLDDT: mean 72.29, std 16.99, range [38.22, 89.12]

Organism: NCBI:txid2175873